Protein AF-A0A3C0B5E2-F1 (afdb_monomer)

Sequence (60 aa):
SQKKEEFLVRKGPIFANFILADEINRSPAKVQSALLEAMQEKQVTIGEHTYPLQEPFLVL

pLDDT: mean 92.72, std 8.13, range [62.94, 98.19]

Solvent-accessible surface area (backbone atoms only — not comparable to full-atom values): 3980 Å² total; per-residue (Å²): 133,86,80,80,86,76,88,78,88,76,86,57,79,81,62,42,44,69,40,79,60,74,71,54,87,79,48,56,68,71,57,48,50,53,51,51,45,33,69,73,70,44,34,49,72,60,88,95,45,75,42,76,48,43,84,66,70,47,79,81

Foldseek 3Di:
DDDPPDDDDDDDPQQDLEEEDPPVVPDDPVVNVQSVCCVVVQWDDDPNDIGGHDPPHDYD

Mean predicted aligned error: 4.51 Å

Secondary structure (DSSP, 8-state):
-PPP-PPPPPP-GGGSSEE--TTGGGS-HHHHHHHHHHHHHSEEEETTEEEEPPSS-EE-

Nearest PDB structures (foldseek):
  2r44-assembly1_A  TM=8.744E-01  e=7.500E-05  Cytophaga hutchinsonii ATCC 33406

Structure (mmCIF, N/CA/C/O backbone):
data_AF-A0A3C0B5E2-F1
#
_entry.id   AF-A0A3C0B5E2-F1
#
loop_
_atom_site.group_PDB
_atom_site.id
_atom_site.type_symbol
_atom_site.label_atom_id
_atom_site.label_alt_id
_atom_site.label_comp_id
_atom_site.label_asym_id
_atom_site.label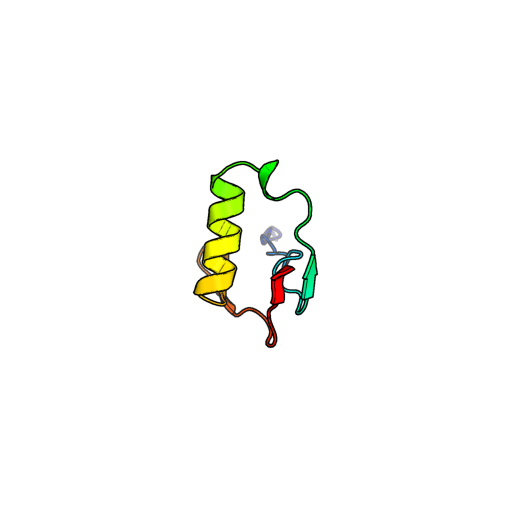_entity_id
_atom_site.label_seq_id
_atom_site.pdbx_PDB_ins_code
_atom_site.Cartn_x
_atom_site.Cartn_y
_atom_site.Cartn_z
_atom_site.occupancy
_atom_site.B_iso_or_equiv
_atom_site.auth_seq_id
_atom_site.auth_comp_id
_atom_site.auth_asym_id
_atom_site.auth_atom_id
_atom_site.pdbx_PDB_model_num
ATOM 1 N N . SER A 1 1 ? -34.855 19.264 4.538 1.00 62.94 1 SER A N 1
ATOM 2 C CA . SER A 1 1 ? -34.078 18.055 4.862 1.00 62.94 1 SER A CA 1
ATOM 3 C C . SER A 1 1 ? -32.653 18.286 4.387 1.00 62.94 1 SER A C 1
ATOM 5 O O . SER A 1 1 ? -32.465 18.432 3.185 1.00 62.94 1 SER A O 1
ATOM 7 N N . GLN A 1 2 ? -31.686 18.480 5.289 1.00 64.00 2 GLN A N 1
ATOM 8 C CA . GLN A 1 2 ? -30.275 18.616 4.896 1.00 64.00 2 GLN A CA 1
ATOM 9 C C . GLN A 1 2 ? -29.800 17.266 4.343 1.00 64.00 2 GLN A C 1
ATOM 11 O O . GLN A 1 2 ? -29.941 16.249 5.019 1.00 64.00 2 GLN A O 1
ATOM 16 N N . LYS A 1 3 ? -29.276 17.239 3.112 1.00 67.50 3 LYS A N 1
ATOM 17 C CA . LYS A 1 3 ? -28.558 16.064 2.602 1.00 67.50 3 LYS A CA 1
ATOM 18 C C . LYS A 1 3 ? -27.307 15.889 3.463 1.00 67.50 3 LYS A C 1
ATOM 20 O O . LYS A 1 3 ? -26.497 16.807 3.530 1.00 67.50 3 LYS A O 1
ATOM 25 N N . LYS A 1 4 ? -27.156 14.734 4.118 1.00 70.81 4 LYS A N 1
ATOM 26 C CA . LYS A 1 4 ? -25.856 14.319 4.652 1.00 70.81 4 LYS A CA 1
ATOM 27 C C . LYS A 1 4 ? -24.924 14.125 3.459 1.00 70.81 4 LYS A C 1
ATOM 29 O O . LYS A 1 4 ? -25.200 13.291 2.600 1.00 70.81 4 LYS A O 1
ATOM 34 N N . GLU A 1 5 ? -23.873 14.927 3.378 1.00 78.69 5 GLU A N 1
ATOM 35 C CA . GLU A 1 5 ? -22.758 14.641 2.484 1.00 78.69 5 GLU A CA 1
ATOM 36 C C . GLU A 1 5 ? -21.945 13.519 3.131 1.00 78.69 5 GLU A C 1
ATOM 38 O O . GLU A 1 5 ? -21.272 13.720 4.140 1.00 78.69 5 GLU A O 1
ATOM 43 N N . GLU A 1 6 ? -22.091 12.304 2.608 1.00 80.19 6 GLU A N 1
ATOM 44 C CA . GLU A 1 6 ? -21.328 11.144 3.060 1.00 80.19 6 GLU A CA 1
ATOM 45 C C . GLU A 1 6 ? -20.067 11.006 2.204 1.00 80.19 6 GLU A C 1
ATOM 47 O O . GLU A 1 6 ? -20.128 10.965 0.972 1.00 80.19 6 GLU A O 1
ATOM 52 N N . PHE A 1 7 ? -18.908 10.937 2.858 1.00 81.31 7 PHE A N 1
ATOM 53 C CA . PHE A 1 7 ? -17.648 10.656 2.182 1.00 81.31 7 PHE A CA 1
ATOM 54 C C . PHE A 1 7 ? -17.604 9.179 1.790 1.00 81.31 7 PHE A C 1
ATOM 56 O O . PHE A 1 7 ? -17.616 8.294 2.642 1.00 81.31 7 PHE A O 1
ATOM 63 N N . LEU A 1 8 ? -17.533 8.912 0.487 1.00 86.12 8 LEU A N 1
ATOM 64 C CA . LEU A 1 8 ? -17.413 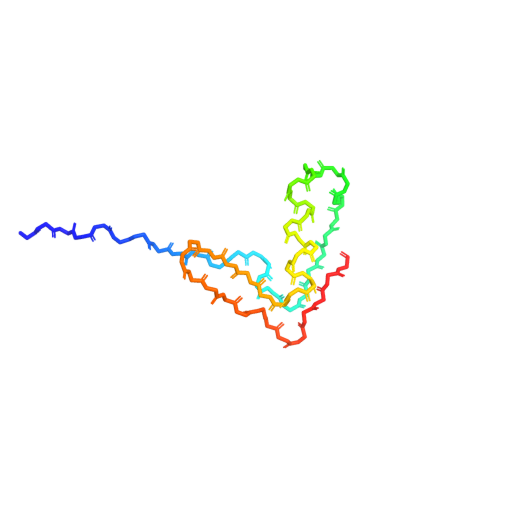7.559 -0.043 1.00 86.12 8 LEU A CA 1
ATOM 65 C C . LEU A 1 8 ? -15.946 7.235 -0.317 1.00 86.12 8 LEU A C 1
ATOM 67 O O . LEU A 1 8 ? -15.294 7.879 -1.142 1.00 86.12 8 LEU A O 1
ATOM 71 N N . VAL A 1 9 ? -15.440 6.194 0.341 1.00 89.19 9 VAL A N 1
ATOM 72 C CA . VAL A 1 9 ? -14.107 5.654 0.067 1.00 89.19 9 VAL A CA 1
ATOM 73 C C . VAL A 1 9 ? -14.123 4.930 -1.278 1.00 89.19 9 VAL A C 1
ATOM 75 O O . VAL A 1 9 ? -14.901 4.000 -1.492 1.00 89.19 9 VAL A O 1
ATOM 78 N N . ARG A 1 10 ? -13.235 5.330 -2.192 1.00 91.81 10 ARG A N 1
ATOM 79 C CA . ARG A 1 10 ? -12.993 4.610 -3.447 1.00 91.81 10 ARG A CA 1
ATOM 80 C C . ARG A 1 10 ? -11.744 3.749 -3.317 1.00 91.81 10 ARG A C 1
ATOM 82 O O . ARG A 1 10 ? -10.662 4.266 -3.054 1.00 91.81 10 ARG A O 1
ATOM 89 N N . LYS A 1 11 ? -11.899 2.439 -3.524 1.00 94.06 11 LYS A N 1
ATOM 90 C CA . LYS A 1 11 ? -10.781 1.490 -3.564 1.00 94.06 11 LYS A CA 1
ATOM 91 C C . LYS A 1 11 ? -9.880 1.810 -4.759 1.00 94.06 11 LYS A C 1
ATOM 93 O O . LYS A 1 11 ? -10.346 1.831 -5.895 1.00 94.06 11 LYS A O 1
ATOM 98 N N . GLY A 1 12 ? -8.615 2.113 -4.475 1.00 94.50 12 GLY A N 1
ATOM 99 C CA . GLY A 1 12 ? -7.610 2.452 -5.481 1.00 94.50 12 GLY A CA 1
ATOM 100 C C . GLY A 1 12 ? -6.950 1.231 -6.141 1.00 94.50 12 GLY A C 1
ATOM 101 O O . GLY A 1 12 ? -7.342 0.094 -5.875 1.00 94.50 12 GLY A O 1
ATOM 102 N N . PRO A 1 13 ? -5.902 1.451 -6.957 1.00 94.81 13 PRO A N 1
ATOM 103 C CA . PRO A 1 13 ? -5.214 0.396 -7.712 1.00 94.81 13 PRO A CA 1
ATOM 104 C C . PRO A 1 13 ? -4.618 -0.724 -6.852 1.00 94.81 13 PRO A C 1
ATOM 106 O O . PRO A 1 13 ? -4.477 -1.845 -7.326 1.00 94.81 13 PRO A O 1
ATOM 109 N N . ILE A 1 14 ? -4.320 -0.442 -5.577 1.00 95.62 14 ILE A N 1
ATOM 110 C CA . ILE A 1 14 ? -3.775 -1.425 -4.631 1.00 95.62 14 ILE A CA 1
ATOM 111 C C . ILE A 1 14 ? -4.708 -2.626 -4.396 1.00 95.62 14 ILE A C 1
ATOM 113 O O . ILE A 1 14 ? -4.260 -3.671 -3.953 1.00 95.62 14 ILE A O 1
ATOM 117 N N . PHE A 1 15 ? -5.999 -2.505 -4.716 1.00 96.56 15 PHE A N 1
ATOM 118 C CA . PHE A 1 15 ? -6.987 -3.574 -4.548 1.00 96.56 15 PHE A CA 1
ATOM 119 C C . PHE A 1 15 ? -7.086 -4.530 -5.751 1.00 96.56 15 PHE A C 1
ATOM 121 O O . PHE A 1 15 ? -8.023 -5.323 -5.811 1.00 96.56 15 PHE A O 1
ATOM 128 N N . ALA A 1 16 ? -6.163 -4.457 -6.713 1.00 96.19 16 ALA A N 1
ATOM 129 C CA . ALA A 1 16 ? -6.068 -5.415 -7.813 1.00 96.19 16 ALA A CA 1
ATOM 130 C C . ALA A 1 16 ? -5.276 -6.672 -7.410 1.00 96.19 16 ALA A C 1
ATOM 132 O O . ALA A 1 16 ? -4.402 -6.614 -6.550 1.00 96.19 16 ALA A O 1
ATOM 133 N N . ASN A 1 17 ? -5.536 -7.802 -8.076 1.00 96.50 17 ASN A N 1
ATOM 134 C CA . ASN A 1 17 ? -4.766 -9.036 -7.872 1.00 96.50 17 ASN A CA 1
ATOM 135 C C . ASN A 1 17 ? -3.306 -8.927 -8.344 1.00 96.50 17 ASN A C 1
ATOM 137 O O . ASN A 1 17 ? -2.407 -9.505 -7.737 1.00 96.50 17 ASN A O 1
ATOM 141 N N . PHE A 1 18 ? -3.075 -8.195 -9.435 1.00 96.25 18 PHE A N 1
ATOM 142 C CA . PHE A 1 18 ? -1.761 -8.002 -10.043 1.00 96.25 18 PHE A CA 1
ATOM 143 C C . PHE A 1 18 ? -1.500 -6.516 -10.234 1.00 96.25 18 PHE A C 1
ATOM 145 O O . PHE A 1 18 ? -2.310 -5.814 -10.844 1.00 96.25 18 PHE A O 1
ATOM 152 N N . ILE A 1 19 ? -0.365 -6.049 -9.729 1.00 95.50 19 ILE A N 1
ATOM 153 C CA . ILE A 1 19 ? 0.055 -4.653 -9.803 1.00 95.50 19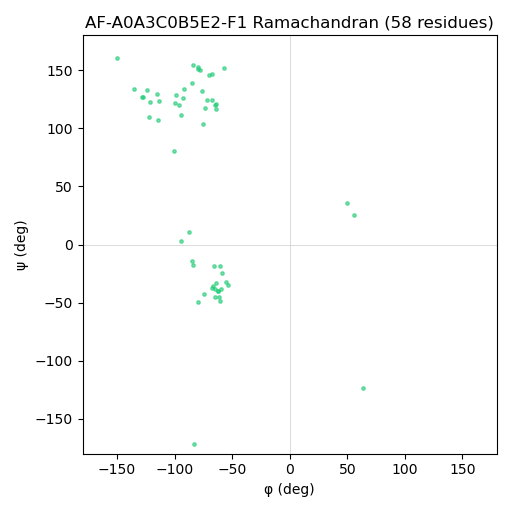 ILE A CA 1
ATOM 154 C C . ILE A 1 19 ? 1.458 -4.614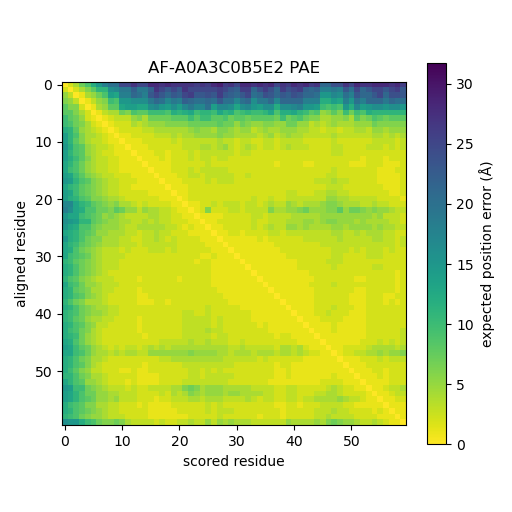 -10.381 1.00 95.50 19 ILE A C 1
ATOM 156 O O . ILE A 1 19 ? 2.350 -5.270 -9.863 1.00 95.50 19 ILE A O 1
ATOM 160 N N . LEU A 1 20 ? 1.647 -3.823 -11.433 1.00 96.25 20 LEU A N 1
ATOM 161 C CA . LEU A 1 20 ? 2.972 -3.455 -11.912 1.00 96.25 20 LEU A CA 1
ATOM 162 C C . LEU A 1 20 ? 3.347 -2.121 -11.272 1.00 96.25 20 LEU A C 1
ATOM 164 O O . LEU A 1 20 ? 2.719 -1.097 -11.553 1.00 96.25 20 LEU A O 1
ATOM 168 N N . ALA A 1 21 ? 4.331 -2.144 -10.389 1.00 94.56 21 ALA A N 1
ATOM 169 C CA . ALA A 1 21 ? 4.856 -0.967 -9.731 1.00 94.56 21 ALA A CA 1
ATOM 170 C C . ALA A 1 21 ? 6.159 -0.567 -10.435 1.00 94.56 21 ALA A C 1
ATOM 172 O O . ALA A 1 21 ? 7.254 -0.884 -9.986 1.00 94.56 21 ALA A O 1
ATOM 173 N N . ASP A 1 22 ? 6.039 0.123 -11.569 1.00 95.50 22 ASP A N 1
ATOM 174 C CA . ASP A 1 22 ? 7.208 0.651 -12.278 1.00 95.50 22 ASP A CA 1
ATOM 175 C C . ASP A 1 22 ? 7.711 1.953 -11.628 1.00 95.50 22 ASP A C 1
ATOM 177 O O . ASP A 1 22 ? 6.949 2.688 -10.993 1.00 95.50 22 ASP A O 1
ATOM 181 N N . GLU A 1 23 ? 9.007 2.230 -11.767 1.00 94.12 23 GLU A N 1
ATOM 182 C CA . GLU A 1 23 ? 9.693 3.400 -11.203 1.00 94.12 23 GLU A CA 1
ATOM 183 C C . GLU A 1 23 ? 9.416 3.641 -9.697 1.00 94.12 23 GLU A C 1
ATOM 185 O O . GLU A 1 23 ? 9.350 4.791 -9.248 1.00 94.12 23 GLU A O 1
ATOM 190 N N . ILE A 1 24 ? 9.260 2.594 -8.865 1.00 93.12 24 ILE A N 1
ATOM 191 C CA . ILE A 1 24 ? 8.917 2.775 -7.431 1.00 93.12 24 ILE A CA 1
ATOM 192 C C . ILE A 1 24 ? 9.905 3.681 -6.696 1.00 93.12 24 ILE A C 1
ATOM 194 O O . ILE A 1 24 ? 9.533 4.434 -5.796 1.00 93.12 24 ILE A O 1
ATOM 198 N N . ASN A 1 25 ? 11.165 3.636 -7.123 1.00 92.56 25 ASN A N 1
ATOM 199 C CA . ASN A 1 25 ? 12.278 4.407 -6.594 1.00 92.56 25 ASN A CA 1
ATOM 200 C C . ASN A 1 25 ? 12.122 5.918 -6.828 1.00 92.56 25 ASN A C 1
ATOM 202 O O . ASN A 1 25 ? 12.770 6.706 -6.142 1.00 92.56 25 ASN A O 1
ATOM 206 N N . ARG A 1 26 ? 11.260 6.332 -7.764 1.00 97.12 26 ARG A N 1
ATOM 207 C CA . ARG A 1 26 ? 10.917 7.735 -8.030 1.00 97.12 26 ARG A CA 1
ATOM 208 C C . ARG A 1 26 ? 9.819 8.259 -7.098 1.00 97.12 26 ARG A C 1
ATOM 210 O O . ARG A 1 26 ? 9.662 9.472 -6.954 1.00 97.12 26 ARG A O 1
ATOM 217 N N . SER A 1 27 ? 9.068 7.372 -6.447 1.00 96.94 27 SER A N 1
ATOM 218 C CA . SER A 1 27 ? 8.059 7.760 -5.459 1.00 96.94 27 SER A CA 1
ATOM 219 C C . SER A 1 27 ? 8.702 8.127 -4.113 1.00 96.94 27 SER A C 1
ATOM 221 O O . SER A 1 27 ? 9.736 7.562 -3.755 1.00 96.94 27 SER A O 1
ATOM 223 N N . PRO A 1 28 ? 8.104 9.032 -3.313 1.00 98.19 28 PRO A N 1
ATOM 224 C CA . PRO A 1 28 ? 8.597 9.344 -1.972 1.00 98.19 28 PRO A CA 1
ATOM 225 C C . PRO A 1 28 ? 8.669 8.106 -1.067 1.00 98.19 28 PRO A C 1
ATOM 227 O O . PRO A 1 28 ? 7.826 7.214 -1.167 1.00 98.19 28 PRO A O 1
ATOM 230 N N . ALA A 1 29 ? 9.588 8.103 -0.097 1.00 96.75 29 ALA A N 1
ATOM 231 C CA . ALA A 1 29 ? 9.772 6.981 0.834 1.00 96.75 29 ALA A CA 1
ATOM 232 C C . ALA A 1 29 ? 8.477 6.563 1.561 1.00 96.75 29 ALA A C 1
ATOM 234 O O . ALA A 1 29 ? 8.247 5.376 1.754 1.00 96.75 29 ALA A O 1
ATOM 235 N N . LYS A 1 30 ? 7.594 7.520 1.893 1.00 97.06 30 LYS A N 1
ATOM 236 C CA . LYS A 1 30 ? 6.286 7.240 2.520 1.00 97.06 30 LYS A CA 1
ATOM 237 C C . LYS A 1 30 ? 5.338 6.432 1.624 1.00 97.06 30 LYS A C 1
ATOM 239 O O . LYS A 1 30 ? 4.531 5.660 2.122 1.00 97.06 30 LYS A O 1
ATOM 244 N N . VAL A 1 31 ? 5.410 6.632 0.308 1.00 96.31 31 VAL A N 1
ATOM 245 C CA . VAL A 1 31 ? 4.593 5.883 -0.660 1.00 96.31 31 VAL A CA 1
ATOM 246 C C . VAL A 1 31 ? 5.144 4.470 -0.807 1.00 96.31 31 VAL A C 1
ATOM 248 O O . VAL A 1 31 ? 4.384 3.507 -0.782 1.00 96.31 31 VAL A O 1
ATOM 251 N N . GLN A 1 32 ? 6.471 4.345 -0.885 1.00 96.88 32 GLN A N 1
ATOM 252 C CA . GLN A 1 32 ? 7.136 3.045 -0.939 1.00 96.88 32 GLN A CA 1
ATOM 253 C C . GLN A 1 32 ? 6.860 2.224 0.328 1.00 96.88 32 GLN A C 1
ATOM 255 O O . GLN A 1 32 ? 6.496 1.057 0.228 1.00 96.88 32 GLN A O 1
ATOM 260 N N . SER A 1 33 ? 6.949 2.834 1.516 1.00 97.06 33 SER A N 1
ATOM 261 C CA . SER A 1 33 ? 6.645 2.144 2.774 1.00 97.06 33 SER A CA 1
ATOM 262 C C . SER A 1 33 ? 5.191 1.678 2.843 1.00 97.06 33 SER A C 1
ATOM 264 O O . SER A 1 33 ? 4.951 0.562 3.280 1.00 97.06 33 SER A O 1
ATOM 266 N N . ALA A 1 34 ? 4.234 2.481 2.362 1.00 96.44 34 ALA A N 1
ATOM 267 C CA . ALA A 1 34 ? 2.824 2.088 2.322 1.00 96.44 34 ALA A CA 1
ATOM 268 C C . ALA A 1 34 ? 2.571 0.892 1.383 1.00 96.44 34 ALA A C 1
ATOM 270 O O . ALA A 1 34 ? 1.773 0.012 1.701 1.00 96.44 34 ALA A O 1
ATOM 271 N N . LEU A 1 35 ? 3.264 0.831 0.240 1.00 96.50 35 LEU A N 1
ATOM 272 C CA . LEU A 1 35 ? 3.202 -0.328 -0.654 1.00 96.50 35 LEU A CA 1
ATOM 273 C C . LEU A 1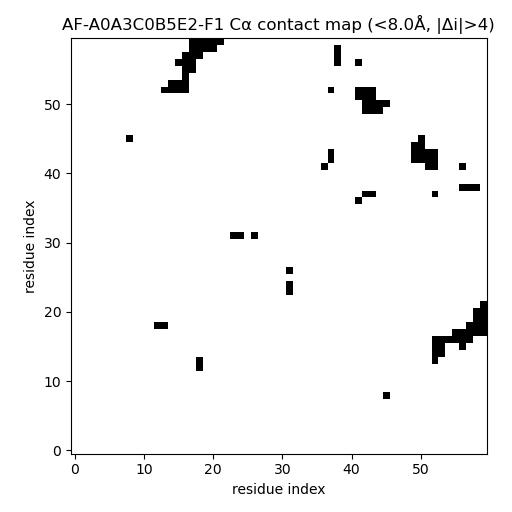 35 ? 3.787 -1.581 0.015 1.00 96.50 35 LEU A C 1
ATOM 275 O O . LEU A 1 35 ? 3.168 -2.641 -0.035 1.00 96.50 35 LEU A O 1
ATOM 279 N N . LEU A 1 36 ? 4.944 -1.457 0.672 1.00 96.12 36 LEU A N 1
ATOM 280 C CA . LEU A 1 36 ? 5.577 -2.565 1.395 1.00 96.12 36 LEU A CA 1
ATOM 281 C C . LEU A 1 36 ? 4.707 -3.072 2.552 1.00 96.12 36 LEU A C 1
ATOM 283 O O . LEU A 1 36 ? 4.586 -4.280 2.738 1.00 96.12 36 LEU A O 1
ATOM 287 N N . GLU A 1 37 ? 4.06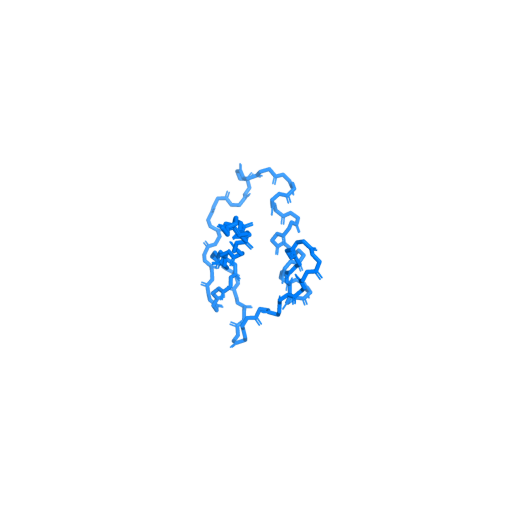1 -2.169 3.288 1.00 97.31 37 GLU A N 1
ATOM 288 C CA . GLU A 1 37 ? 3.100 -2.507 4.340 1.00 97.31 37 GLU A CA 1
ATOM 289 C C . GLU A 1 37 ? 1.920 -3.304 3.770 1.00 97.31 37 GLU A C 1
ATOM 291 O O . GLU A 1 37 ? 1.622 -4.393 4.253 1.00 97.31 37 GLU A O 1
ATOM 296 N N . ALA A 1 38 ? 1.315 -2.838 2.673 1.00 97.25 38 ALA A N 1
ATOM 297 C CA . ALA A 1 38 ? 0.236 -3.553 1.992 1.00 97.25 38 ALA A CA 1
ATOM 298 C C . ALA A 1 38 ? 0.677 -4.945 1.495 1.00 97.25 38 ALA A C 1
ATOM 300 O O . ALA A 1 38 ? -0.074 -5.919 1.581 1.00 97.25 38 ALA A O 1
ATOM 301 N N . MET A 1 39 ? 1.915 -5.063 1.002 1.00 96.62 39 MET A N 1
ATOM 302 C CA . MET A 1 39 ? 2.496 -6.336 0.573 1.00 96.62 39 MET A CA 1
ATOM 303 C C . MET A 1 39 ? 2.733 -7.305 1.732 1.00 96.62 39 MET A C 1
ATOM 305 O O . MET A 1 39 ? 2.546 -8.506 1.528 1.00 96.62 39 MET A O 1
ATOM 309 N N . GLN A 1 40 ? 3.139 -6.809 2.900 1.00 97.44 40 GLN A N 1
ATOM 310 C CA . GLN A 1 40 ? 3.442 -7.624 4.074 1.00 97.44 40 GLN A CA 1
ATOM 311 C C . GLN A 1 40 ? 2.169 -8.042 4.816 1.00 97.44 40 GLN A C 1
ATOM 313 O O . GLN A 1 40 ? 1.976 -9.225 5.083 1.00 97.44 40 GLN A O 1
ATOM 318 N N . GLU A 1 41 ? 1.285 -7.086 5.096 1.00 97.56 41 GLU A N 1
ATOM 319 C CA . GLU A 1 41 ? 0.082 -7.286 5.912 1.00 97.56 41 GLU A CA 1
ATOM 320 C C . GLU A 1 41 ? -1.107 -7.828 5.106 1.00 97.56 41 GLU A C 1
ATOM 322 O O . GLU A 1 41 ? -2.095 -8.279 5.680 1.00 97.56 41 GLU A O 1
ATOM 327 N N . LYS A 1 42 ? -1.043 -7.780 3.766 1.00 97.25 42 LYS A N 1
ATOM 328 C CA . LYS A 1 42 ? -2.127 -8.196 2.850 1.00 97.25 42 LYS A CA 1
ATOM 329 C C . LYS A 1 42 ? -3.463 -7.484 3.110 1.00 97.25 42 LYS A C 1
ATOM 331 O O . LYS A 1 42 ? -4.530 -7.979 2.748 1.00 97.25 42 LYS A O 1
ATOM 336 N N . GLN A 1 43 ? -3.411 -6.289 3.688 1.00 97.56 43 GLN A N 1
ATOM 337 C CA . GLN A 1 43 ? -4.561 -5.438 3.976 1.00 97.56 43 GLN A CA 1
ATOM 338 C C . GLN A 1 43 ? -4.161 -3.962 3.925 1.00 97.56 43 GLN A C 1
ATOM 340 O O . GLN A 1 43 ? -2.985 -3.621 4.031 1.00 97.56 43 GLN A O 1
ATOM 345 N N . VAL A 1 44 ? -5.145 -3.079 3.773 1.00 97.12 44 VAL A N 1
ATOM 346 C CA . VAL A 1 44 ? -4.957 -1.624 3.784 1.00 97.12 44 VAL A CA 1
ATOM 347 C C . VAL A 1 44 ? -6.033 -0.982 4.647 1.00 97.12 44 VAL A C 1
ATOM 349 O O . VAL A 1 44 ? -7.218 -1.278 4.496 1.00 97.12 44 VAL A O 1
ATOM 352 N N . THR A 1 45 ? -5.635 -0.058 5.518 1.00 95.62 45 THR A N 1
ATOM 353 C CA . THR A 1 45 ? -6.566 0.729 6.336 1.00 95.62 45 THR A CA 1
ATOM 354 C C . THR A 1 45 ? -6.805 2.098 5.708 1.00 95.62 45 THR A C 1
ATOM 356 O O . THR A 1 45 ? -5.863 2.819 5.388 1.00 95.62 45 THR A O 1
ATOM 359 N N . ILE A 1 46 ? -8.075 2.467 5.530 1.00 94.25 46 ILE A N 1
ATOM 360 C CA . ILE A 1 46 ? -8.495 3.788 5.052 1.00 94.25 46 ILE A CA 1
ATOM 361 C C . ILE A 1 46 ? -9.422 4.394 6.105 1.00 94.25 46 ILE A C 1
ATOM 363 O O . ILE A 1 46 ? -10.556 3.942 6.283 1.00 94.25 46 ILE A O 1
ATOM 367 N N . GLY A 1 47 ? -8.934 5.421 6.803 1.00 91.69 47 GLY A N 1
ATOM 368 C CA . GLY A 1 47 ? -9.624 5.974 7.968 1.00 91.69 47 GLY A CA 1
ATOM 369 C C . GLY A 1 47 ? -9.709 4.933 9.084 1.00 91.69 47 GLY A C 1
ATOM 370 O O . GLY A 1 47 ? -8.690 4.394 9.498 1.00 91.69 47 GLY A O 1
ATOM 371 N N . GLU A 1 48 ? -10.922 4.630 9.538 1.00 92.25 48 GLU A N 1
ATOM 372 C CA . GLU A 1 48 ? -11.185 3.655 10.609 1.00 92.25 48 GLU A CA 1
ATOM 373 C C . GLU A 1 48 ? -11.502 2.244 10.080 1.00 92.25 48 GLU A C 1
ATOM 375 O O . GLU A 1 48 ? -11.803 1.336 10.853 1.00 92.25 48 GLU A O 1
ATOM 380 N N . HIS A 1 49 ? -11.448 2.041 8.759 1.00 94.50 49 HIS A N 1
ATOM 381 C CA . HIS A 1 49 ? -11.827 0.782 8.124 1.00 94.50 49 HIS A CA 1
ATOM 382 C C . HIS A 1 49 ? -10.626 0.085 7.489 1.00 94.50 49 HIS A C 1
ATOM 384 O O . HIS A 1 49 ? -9.971 0.635 6.602 1.00 94.50 49 HIS A O 1
ATOM 390 N N . THR A 1 50 ? -10.378 -1.154 7.905 1.00 96.88 50 THR A N 1
ATOM 391 C CA . THR A 1 50 ? -9.383 -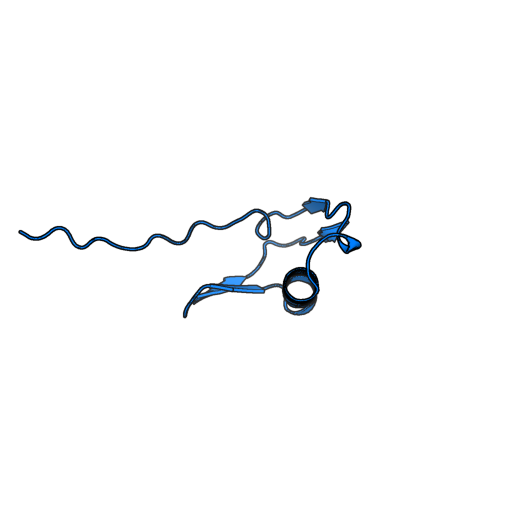2.043 7.297 1.00 96.88 50 THR A CA 1
ATOM 392 C C . THR A 1 50 ? -10.027 -2.902 6.217 1.00 96.88 50 THR A C 1
ATOM 394 O O . THR A 1 50 ? -11.094 -3.484 6.410 1.00 96.88 50 THR A O 1
ATOM 397 N N . TYR A 1 51 ? -9.366 -2.983 5.068 1.00 96.94 51 TYR A N 1
ATOM 398 C CA . TYR A 1 51 ? -9.814 -3.728 3.903 1.00 96.94 51 TYR A CA 1
ATOM 399 C C . TYR A 1 51 ? -8.761 -4.781 3.537 1.00 96.94 51 TYR A C 1
ATOM 401 O O . TYR A 1 51 ? -7.621 -4.403 3.256 1.00 96.94 51 TYR A O 1
ATOM 409 N N . PRO A 1 52 ? -9.111 -6.078 3.491 1.00 97.50 52 PRO A N 1
ATOM 410 C CA . PRO A 1 52 ? -8.195 -7.100 3.002 1.00 97.50 52 PRO A CA 1
ATOM 411 C C . PRO A 1 52 ? -7.944 -6.923 1.499 1.00 97.50 52 PRO A C 1
ATOM 413 O O . PRO A 1 52 ? -8.832 -6.491 0.751 1.00 97.50 52 PRO A O 1
ATOM 416 N N . LEU A 1 53 ? -6.732 -7.256 1.061 1.00 97.50 53 LEU A N 1
ATOM 417 C CA . LEU A 1 53 ? -6.379 -7.323 -0.354 1.00 97.50 53 LEU A CA 1
ATOM 418 C C . LEU A 1 53 ? -6.875 -8.638 -0.955 1.00 97.50 53 LEU A C 1
ATOM 420 O O . LEU A 1 53 ? -7.023 -9.645 -0.267 1.00 97.50 53 LEU A O 1
ATOM 424 N N . GLN A 1 54 ? -7.175 -8.618 -2.251 1.00 94.31 54 GLN A N 1
ATOM 425 C CA . GLN A 1 54 ? -7.721 -9.784 -2.934 1.00 94.31 54 GLN A CA 1
ATOM 426 C C . GLN A 1 54 ? -6.619 -10.812 -3.209 1.00 94.31 54 GLN A C 1
ATOM 428 O O . GLN A 1 54 ? -5.573 -10.465 -3.748 1.00 94.31 54 GLN A O 1
ATOM 433 N N . GLU A 1 55 ? -6.866 -12.084 -2.894 1.00 94.19 55 GLU A N 1
ATOM 434 C CA . GLU A 1 55 ? -5.938 -13.173 -3.211 1.00 94.19 55 GLU A CA 1
ATOM 435 C C . GLU A 1 55 ? -6.151 -13.708 -4.645 1.00 94.19 55 GLU A C 1
ATOM 437 O O . GLU A 1 55 ? -7.301 -13.851 -5.076 1.00 94.19 55 GLU A O 1
ATOM 442 N N . PRO A 1 56 ? -5.077 -14.016 -5.401 1.00 94.12 56 PRO A N 1
ATOM 443 C CA . PRO A 1 56 ? -3.678 -13.718 -5.083 1.00 94.12 56 PRO A CA 1
ATOM 444 C C . PRO A 1 56 ? -3.395 -12.210 -5.179 1.00 94.12 56 PRO A C 1
ATOM 446 O O . PR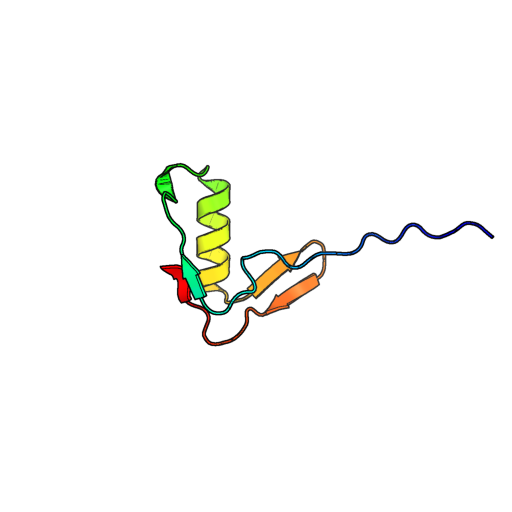O A 1 56 ? -3.958 -11.538 -6.040 1.00 94.12 56 PRO A O 1
ATOM 449 N N . PHE A 1 57 ? -2.504 -11.706 -4.320 1.00 96.50 57 PHE A N 1
ATOM 450 C CA . PHE A 1 57 ? -2.018 -10.325 -4.359 1.00 96.50 57 PHE A CA 1
ATOM 451 C C . PHE A 1 57 ? -0.527 -10.309 -4.704 1.00 96.50 57 PHE A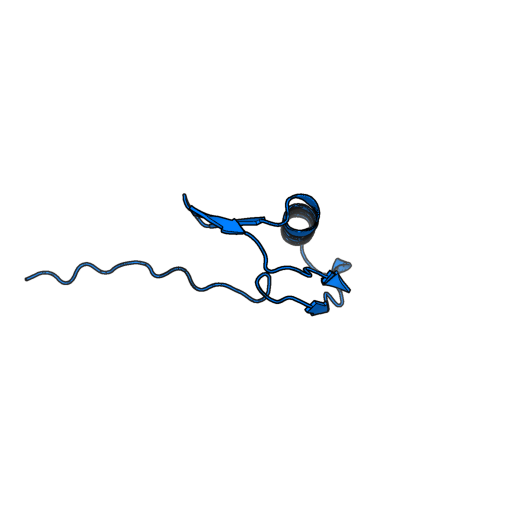 C 1
ATOM 453 O O . PHE A 1 57 ? 0.310 -10.685 -3.872 1.00 96.50 57 PHE A O 1
ATOM 460 N N . LEU A 1 58 ? -0.205 -9.888 -5.927 1.00 96.38 58 LEU A N 1
ATOM 461 C CA . LEU A 1 58 ? 1.154 -9.832 -6.457 1.00 96.38 58 LEU A CA 1
ATOM 462 C C . LEU A 1 58 ? 1.495 -8.420 -6.938 1.00 96.38 58 LEU A C 1
ATOM 464 O O . LEU A 1 58 ? 0.739 -7.805 -7.691 1.00 96.38 58 LEU A O 1
ATOM 468 N N . VAL A 1 59 ? 2.675 -7.953 -6.539 1.00 95.31 59 VAL A N 1
ATOM 469 C CA . VAL A 1 59 ? 3.282 -6.713 -7.024 1.00 95.31 59 VAL A CA 1
ATOM 470 C C . VAL A 1 59 ? 4.560 -7.081 -7.772 1.00 95.31 59 VAL A C 1
ATOM 472 O O . VAL A 1 59 ? 5.361 -7.860 -7.252 1.00 95.31 59 VAL A O 1
ATOM 475 N N . LEU A 1 60 ? 4.700 -6.562 -8.989 1.00 93.31 60 LEU A N 1
ATOM 476 C CA . LEU A 1 60 ? 5.821 -6.758 -9.909 1.00 93.31 60 LEU A CA 1
ATOM 477 C C . LEU A 1 60 ? 6.586 -5.452 -10.090 1.00 93.31 60 LEU A C 1
ATOM 479 O O . LEU A 1 60 ? 5.902 -4.411 -10.228 1.00 93.31 60 LEU A O 1
#

Radius of gyration: 14.33 Å; Cα contacts (8 Å, |Δi|>4): 52; chains: 1; bounding box: 46×32×23 Å